Protein AF-A0A2Z2KHY6-F1 (afdb_monomer_lite)

Organism: NCBI:txid414771

pLDDT: mean 84.34, std 12.25, range [50.34, 95.81]

Sequence (137 aa):
MNNTDLEEALYVINKAAKRLKHIRYKTGYSKSKCRTDKLFRKQESLYDLKKQIINKALLDGIANKTGIHKLKKSNGEDINFMFVRFTNRTFHIPVEPNECSAMVDLGEMVYRPYGSIDRTNNISTMKAKNILSRYLF

InterPro domains:
  IPR025552 YkyB-like protein [PF14177] (37-136)

Foldseek 3Di:
DDLVLLQLLLVQLVLVLVVLVVCLVVVPPVDDPVVSVVSVVSSVVSLVLSVLLQVVCVVVVQKDFQFWAWEQDPVRDIWIWTWIDGPPDIDTHTDDPVVHPPGDYPYHDDDDDPPPDPPPSPDDNVVSVVVSVVSSD

Structure (mmCIF, N/CA/C/O backbone):
data_AF-A0A2Z2KHY6-F1
#
_entry.id   AF-A0A2Z2KHY6-F1
#
loop_
_atom_site.group_PDB
_atom_site.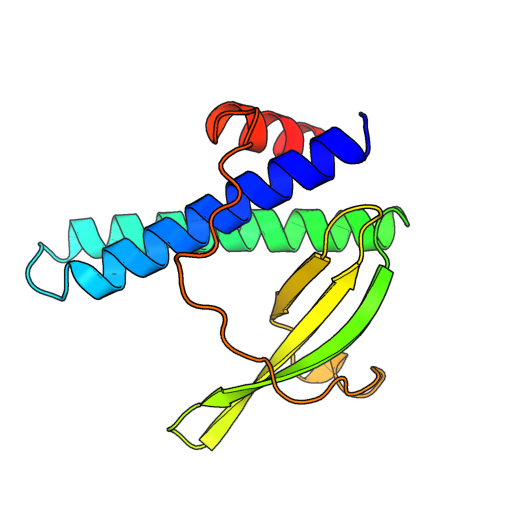id
_atom_site.type_symbol
_atom_site.label_atom_id
_atom_site.label_alt_id
_atom_site.label_comp_id
_atom_site.label_asym_id
_atom_site.label_entity_id
_atom_site.label_seq_id
_atom_site.pdbx_PDB_ins_code
_atom_site.Cartn_x
_atom_site.Cartn_y
_atom_site.Cartn_z
_atom_site.occupancy
_atom_site.B_iso_or_equiv
_atom_site.auth_seq_id
_atom_site.auth_comp_id
_atom_site.auth_asym_id
_atom_site.auth_atom_id
_atom_site.pdbx_PDB_model_num
ATOM 1 N N . MET A 1 1 ? -10.392 12.295 12.735 1.00 68.31 1 MET A N 1
ATOM 2 C CA . MET A 1 1 ? -10.290 12.052 11.275 1.00 68.31 1 MET A CA 1
ATOM 3 C C . MET A 1 1 ? -11.227 10.903 10.927 1.00 68.31 1 MET A C 1
ATOM 5 O O . MET A 1 1 ? -11.333 10.008 11.751 1.00 68.31 1 MET A O 1
ATOM 9 N N . ASN A 1 2 ? -11.937 10.927 9.795 1.00 83.56 2 ASN A N 1
ATOM 10 C CA . ASN A 1 2 ? -12.859 9.840 9.438 1.00 83.56 2 ASN A CA 1
ATOM 11 C C . ASN A 1 2 ? -12.077 8.604 8.943 1.00 83.56 2 ASN A C 1
ATOM 13 O O . ASN A 1 2 ? -11.180 8.745 8.110 1.00 83.56 2 ASN A O 1
ATOM 17 N N . ASN A 1 3 ? -12.427 7.403 9.418 1.00 86.88 3 ASN A N 1
ATOM 18 C CA . ASN A 1 3 ? -11.800 6.144 8.995 1.00 86.88 3 ASN A CA 1
ATOM 19 C C . ASN A 1 3 ? -11.950 5.914 7.484 1.00 86.88 3 ASN A C 1
ATOM 21 O O . ASN A 1 3 ? -11.012 5.462 6.833 1.00 86.88 3 ASN A O 1
ATOM 25 N N . THR A 1 4 ? -13.077 6.322 6.897 1.00 88.44 4 THR A N 1
ATOM 26 C CA . THR A 1 4 ? -13.294 6.231 5.446 1.00 88.44 4 THR A CA 1
ATOM 27 C C . THR A 1 4 ? -12.302 7.095 4.659 1.00 88.44 4 THR A C 1
ATOM 29 O O . THR A 1 4 ? -11.777 6.650 3.638 1.00 88.44 4 THR A O 1
ATOM 32 N N . ASP A 1 5 ? -11.975 8.295 5.152 1.00 90.81 5 ASP A N 1
ATOM 33 C CA . ASP A 1 5 ? -10.991 9.177 4.507 1.00 90.81 5 ASP A CA 1
ATOM 34 C C . ASP A 1 5 ? -9.571 8.603 4.601 1.00 90.81 5 ASP A C 1
ATOM 36 O O . ASP A 1 5 ? -8.786 8.726 3.656 1.00 90.81 5 ASP A O 1
ATOM 40 N N . LEU A 1 6 ? -9.244 7.949 5.723 1.00 92.75 6 LEU A N 1
ATOM 41 C CA . LEU A 1 6 ? -7.972 7.249 5.911 1.00 92.75 6 LEU A CA 1
ATOM 42 C C . LEU A 1 6 ? -7.832 6.090 4.918 1.00 92.75 6 LEU A C 1
ATOM 44 O O . LEU A 1 6 ? -6.815 5.978 4.229 1.00 92.75 6 LEU A O 1
ATOM 48 N N . GLU A 1 7 ? -8.858 5.243 4.829 1.00 92.81 7 GLU A N 1
ATOM 49 C CA . GLU A 1 7 ? -8.896 4.092 3.926 1.00 92.81 7 GLU A CA 1
ATOM 50 C C . GLU A 1 7 ? -8.773 4.524 2.458 1.00 92.81 7 GLU A C 1
ATOM 52 O O . GLU A 1 7 ? -8.008 3.927 1.689 1.00 92.81 7 GLU A O 1
ATOM 57 N N . GLU A 1 8 ? -9.479 5.587 2.069 1.00 92.25 8 GLU A N 1
ATOM 58 C CA . GLU A 1 8 ? -9.408 6.157 0.724 1.00 92.25 8 GLU A CA 1
ATOM 59 C C . GLU A 1 8 ? -8.021 6.732 0.420 1.00 92.25 8 GLU A C 1
ATOM 61 O O . GLU A 1 8 ? -7.427 6.439 -0.623 1.00 92.25 8 GLU A O 1
ATOM 66 N N . ALA A 1 9 ? -7.445 7.490 1.354 1.00 94.44 9 ALA A N 1
ATOM 67 C CA . ALA A 1 9 ? -6.095 8.020 1.210 1.00 94.44 9 ALA A CA 1
ATOM 68 C C . ALA A 1 9 ? -5.055 6.900 1.057 1.00 94.44 9 ALA A C 1
ATOM 70 O O . ALA A 1 9 ? -4.197 6.957 0.165 1.00 94.44 9 ALA A O 1
ATOM 71 N N . LEU A 1 10 ? -5.164 5.839 1.857 1.00 94.81 10 LEU A N 1
ATOM 72 C CA . LEU A 1 10 ? -4.282 4.678 1.780 1.00 94.81 10 LEU A CA 1
ATOM 73 C C . LEU A 1 10 ? -4.428 3.940 0.440 1.00 94.81 10 LEU A C 1
ATOM 75 O O . LEU A 1 10 ? -3.430 3.538 -0.173 1.00 94.81 10 LEU A O 1
ATOM 79 N N . TYR A 1 11 ? -5.656 3.811 -0.064 1.00 92.94 11 TYR A N 1
ATOM 80 C CA . TYR A 1 11 ? -5.937 3.239 -1.379 1.00 92.94 11 TYR A CA 1
ATOM 81 C C . TYR A 1 11 ? -5.298 4.038 -2.516 1.00 92.94 11 TYR A C 1
ATOM 83 O O . TYR A 1 11 ? -4.616 3.451 -3.368 1.00 92.94 11 TYR A O 1
ATOM 91 N N . VAL A 1 12 ? -5.438 5.365 -2.502 1.00 92.75 12 VAL A N 1
ATOM 92 C CA . VAL A 1 12 ? -4.832 6.263 -3.495 1.00 92.75 12 VAL A CA 1
ATOM 93 C C . VAL A 1 12 ? -3.306 6.139 -3.498 1.00 92.75 12 VAL A C 1
ATOM 95 O O . VAL A 1 12 ? -2.697 6.031 -4.568 1.00 92.75 12 VAL A O 1
ATOM 98 N N . ILE A 1 13 ? -2.670 6.075 -2.326 1.00 94.69 13 ILE A N 1
ATOM 99 C CA . ILE A 1 13 ? -1.212 5.916 -2.209 1.00 94.69 13 ILE A CA 1
ATOM 100 C C . ILE A 1 13 ? -0.744 4.547 -2.708 1.00 94.69 13 ILE A C 1
ATOM 102 O O . ILE A 1 13 ? 0.198 4.472 -3.503 1.00 94.69 13 ILE A O 1
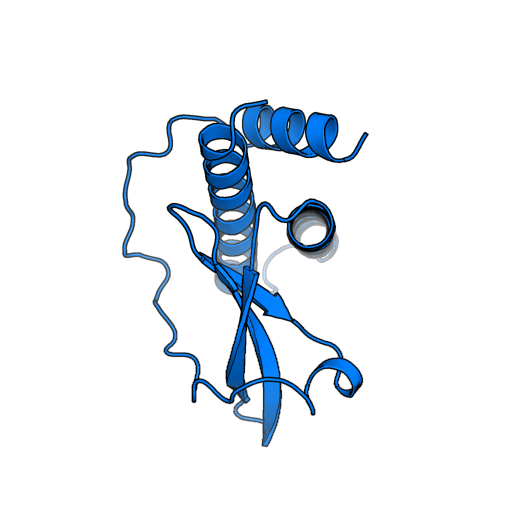ATOM 106 N N . ASN A 1 14 ? -1.440 3.469 -2.345 1.00 93.06 14 ASN A N 1
ATOM 107 C CA . ASN A 1 14 ? -1.147 2.123 -2.841 1.00 93.06 14 ASN A CA 1
ATOM 108 C C . ASN A 1 14 ? -1.302 2.033 -4.373 1.00 93.06 14 ASN A C 1
ATOM 110 O O . ASN A 1 14 ? -0.461 1.446 -5.059 1.00 93.06 14 ASN A O 1
ATOM 114 N N . LYS A 1 15 ? -2.340 2.661 -4.940 1.00 89.12 15 LYS A N 1
ATOM 115 C CA . LYS A 1 15 ? -2.530 2.784 -6.397 1.00 89.12 15 LYS A CA 1
ATOM 116 C C . LYS A 1 15 ? -1.393 3.563 -7.053 1.00 89.12 15 LYS A C 1
ATOM 118 O O . LYS A 1 15 ? -0.887 3.128 -8.090 1.00 89.12 15 LYS A O 1
ATOM 123 N N . ALA A 1 16 ? -0.973 4.681 -6.464 1.00 91.38 16 ALA A N 1
ATOM 124 C CA . ALA A 1 16 ? 0.143 5.475 -6.968 1.00 91.38 16 ALA A CA 1
ATOM 125 C C . ALA A 1 16 ? 1.454 4.667 -6.973 1.00 91.38 16 ALA A C 1
ATOM 127 O O . ALA A 1 16 ? 2.155 4.662 -7.987 1.00 91.38 16 ALA A O 1
ATOM 128 N N . ALA A 1 17 ? 1.742 3.915 -5.906 1.00 92.31 17 ALA A N 1
ATOM 129 C CA . ALA A 1 17 ? 2.905 3.028 -5.829 1.00 92.31 17 ALA A CA 1
ATOM 130 C C . ALA A 1 17 ? 2.867 1.930 -6.909 1.00 92.31 17 ALA A C 1
ATOM 132 O O . ALA A 1 17 ? 3.848 1.724 -7.629 1.00 92.31 17 ALA A O 1
ATOM 133 N N . LYS A 1 18 ? 1.710 1.278 -7.103 1.00 89.31 18 LYS A N 1
ATOM 134 C CA . LYS A 1 18 ? 1.504 0.288 -8.179 1.00 89.31 18 LYS A CA 1
ATOM 135 C C . LYS A 1 18 ? 1.684 0.897 -9.574 1.00 89.31 18 LYS A C 1
ATOM 137 O O . LYS A 1 18 ? 2.302 0.271 -10.432 1.00 89.31 18 LYS A O 1
ATOM 142 N N . ARG A 1 19 ? 1.201 2.125 -9.800 1.00 87.69 19 ARG A N 1
ATOM 143 C CA . ARG A 1 19 ? 1.393 2.853 -11.067 1.00 87.69 19 ARG A CA 1
ATOM 144 C C . ARG A 1 19 ? 2.871 3.137 -11.335 1.00 87.69 19 ARG A C 1
ATOM 146 O O . ARG A 1 19 ? 3.316 2.942 -12.460 1.00 87.69 19 ARG A O 1
ATOM 153 N N . LEU A 1 20 ? 3.633 3.567 -10.327 1.00 88.88 20 LEU A N 1
ATOM 154 C CA . LEU A 1 20 ? 5.078 3.787 -10.470 1.00 88.88 20 LEU A CA 1
ATOM 155 C C . LEU A 1 20 ? 5.818 2.486 -10.787 1.00 88.88 20 LEU A C 1
ATOM 157 O O . LEU A 1 20 ? 6.623 2.476 -11.716 1.00 88.88 20 LEU A O 1
ATOM 161 N N . LYS A 1 21 ? 5.480 1.390 -10.092 1.00 87.50 21 LYS A N 1
ATOM 162 C CA . LYS A 1 21 ? 6.000 0.045 -10.385 1.00 87.50 21 LYS A CA 1
ATOM 163 C C . LYS A 1 21 ? 5.756 -0.320 -11.850 1.00 87.50 21 LYS A C 1
ATOM 165 O O . LYS A 1 21 ? 6.689 -0.697 -12.550 1.00 87.50 21 LYS A O 1
ATOM 170 N N . HIS A 1 22 ? 4.526 -0.145 -12.332 1.00 85.69 22 HIS A N 1
ATOM 171 C CA . HIS A 1 22 ? 4.156 -0.430 -13.721 1.00 85.69 22 HIS A CA 1
ATOM 172 C C . HIS A 1 22 ? 4.926 0.417 -14.734 1.00 85.69 22 HIS A C 1
ATOM 174 O O . HIS A 1 22 ? 5.464 -0.120 -15.697 1.00 85.69 22 HIS A O 1
ATOM 180 N N . ILE A 1 23 ? 5.021 1.732 -14.505 1.00 84.56 23 ILE A N 1
ATOM 181 C CA . ILE A 1 23 ? 5.801 2.636 -15.362 1.00 84.56 23 ILE A CA 1
ATOM 182 C C . ILE A 1 23 ? 7.257 2.176 -15.412 1.00 84.56 23 ILE A C 1
ATOM 184 O O . ILE A 1 23 ? 7.801 2.072 -16.504 1.00 84.56 23 ILE A O 1
ATOM 188 N N . ARG A 1 24 ? 7.858 1.847 -14.262 1.00 83.12 24 ARG A N 1
ATOM 189 C CA . ARG A 1 24 ? 9.243 1.372 -14.163 1.00 83.12 24 ARG A CA 1
ATOM 190 C C . ARG A 1 24 ? 9.478 0.115 -15.004 1.00 83.12 24 ARG A C 1
ATOM 192 O O . ARG A 1 24 ? 10.439 0.084 -15.763 1.00 83.12 24 ARG A O 1
ATOM 199 N N . TYR A 1 25 ? 8.591 -0.880 -14.907 1.00 81.25 25 TYR A N 1
ATOM 200 C CA . TYR A 1 25 ? 8.682 -2.095 -15.728 1.00 81.25 25 TYR A CA 1
ATOM 201 C C . TYR A 1 25 ? 8.486 -1.803 -17.217 1.00 81.25 25 TYR A C 1
ATOM 203 O O . TYR A 1 25 ? 9.272 -2.272 -18.032 1.00 81.25 25 TYR A O 1
ATOM 211 N N . LYS A 1 26 ? 7.483 -0.992 -17.581 1.00 80.06 26 LYS A N 1
ATOM 212 C CA . LYS A 1 26 ? 7.199 -0.659 -18.986 1.00 80.06 26 LYS A CA 1
ATOM 213 C C . LYS A 1 26 ? 8.291 0.165 -19.656 1.00 80.06 26 LYS A C 1
ATOM 215 O O . LYS A 1 26 ? 8.516 0.004 -20.846 1.00 80.06 26 LYS A O 1
ATOM 220 N N . THR A 1 27 ? 8.930 1.086 -18.938 1.00 72.50 27 THR A N 1
ATOM 221 C CA . THR A 1 27 ? 9.942 1.959 -19.548 1.00 72.50 27 THR A CA 1
ATOM 222 C C . THR A 1 27 ? 11.279 1.260 -19.780 1.00 72.50 27 THR A C 1
ATOM 224 O O . THR A 1 27 ? 12.091 1.790 -20.538 1.00 72.50 27 THR A O 1
ATOM 227 N N . GLY A 1 28 ? 11.507 0.096 -19.161 1.00 61.53 28 GLY A N 1
ATOM 228 C CA . GLY A 1 28 ? 12.753 -0.662 -19.277 1.00 61.53 28 GLY A CA 1
ATOM 229 C C . GLY A 1 28 ? 14.009 0.140 -18.900 1.00 61.53 28 GLY A C 1
ATOM 230 O O . GLY A 1 28 ? 13.945 1.302 -18.497 1.00 61.53 28 GLY A O 1
ATOM 231 N N . TYR A 1 29 ? 15.175 -0.479 -19.081 1.00 53.94 29 TYR A N 1
ATOM 232 C CA . TYR A 1 29 ? 16.504 0.136 -18.920 1.00 53.94 29 TYR A CA 1
ATOM 233 C C . TYR A 1 29 ? 16.821 1.236 -19.961 1.00 53.94 29 TYR A C 1
ATOM 235 O O . TYR A 1 29 ? 17.902 1.810 -19.935 1.00 53.94 29 TYR A O 1
ATOM 243 N N . SER A 1 30 ? 15.887 1.559 -20.868 1.00 54.84 30 SER A N 1
ATOM 244 C CA . SER A 1 30 ? 16.086 2.515 -21.973 1.00 54.84 30 SER A CA 1
ATOM 245 C C . SER A 1 30 ? 16.171 3.987 -21.542 1.00 54.84 30 SER A C 1
ATOM 247 O O . SER A 1 30 ? 16.516 4.855 -22.340 1.00 54.84 30 SER A O 1
ATOM 249 N N . LYS A 1 31 ? 15.840 4.297 -20.282 1.00 59.09 31 LYS A N 1
ATOM 250 C CA . LYS A 1 31 ? 15.941 5.647 -19.709 1.00 59.09 31 LYS A CA 1
ATOM 251 C C . LYS A 1 31 ? 17.163 5.748 -18.807 1.00 59.09 31 LYS A C 1
ATOM 253 O O . LYS A 1 31 ? 17.517 4.785 -18.134 1.00 59.09 31 LYS A O 1
ATOM 258 N N . SER A 1 32 ? 17.765 6.938 -18.752 1.00 69.06 32 SER A N 1
ATOM 259 C CA . SER A 1 32 ? 18.941 7.211 -17.920 1.00 69.06 32 SER A CA 1
ATOM 260 C C . SER A 1 32 ? 18.770 6.699 -16.482 1.00 69.06 32 SER A C 1
ATOM 262 O O . SER A 1 32 ? 17.724 6.900 -15.856 1.00 69.06 32 SER A O 1
ATOM 264 N N . LYS A 1 33 ? 19.824 6.061 -15.954 1.00 69.19 33 LYS A N 1
ATOM 265 C CA . LYS A 1 33 ? 19.881 5.433 -14.619 1.00 69.19 33 LYS A CA 1
ATOM 266 C C . LYS A 1 33 ? 19.273 6.319 -13.519 1.00 69.19 33 LYS A C 1
ATOM 268 O O . LYS A 1 33 ? 18.382 5.888 -12.796 1.00 69.19 33 LYS A O 1
ATOM 273 N N . CYS A 1 34 ? 19.630 7.606 -13.511 1.00 69.81 34 CYS A N 1
ATOM 274 C CA . CYS A 1 34 ? 19.131 8.602 -12.556 1.00 69.81 34 CYS A CA 1
ATOM 275 C C . CYS A 1 34 ? 17.591 8.742 -12.542 1.00 69.81 34 CYS A C 1
ATOM 277 O O . CYS A 1 34 ? 16.972 8.879 -11.483 1.00 69.81 34 CYS A O 1
ATOM 279 N N . ARG A 1 35 ? 16.928 8.667 -13.705 1.00 76.94 35 ARG A N 1
ATOM 280 C CA . ARG A 1 35 ? 15.462 8.770 -13.784 1.00 76.94 35 ARG A CA 1
ATOM 281 C C . ARG A 1 35 ? 14.783 7.522 -13.223 1.00 76.94 35 ARG A C 1
ATOM 283 O O . ARG A 1 35 ? 13.756 7.645 -12.553 1.00 76.94 35 ARG A O 1
ATOM 290 N N . THR A 1 36 ? 15.347 6.348 -13.485 1.00 79.12 36 THR A N 1
ATOM 291 C CA . THR A 1 36 ? 14.848 5.069 -12.964 1.00 79.12 36 THR A CA 1
ATOM 292 C C . THR A 1 36 ? 15.028 4.990 -11.450 1.00 79.12 36 THR A C 1
ATOM 294 O O . THR A 1 36 ? 14.065 4.673 -10.751 1.00 79.12 36 THR A O 1
ATOM 297 N N . ASP A 1 37 ? 16.185 5.405 -10.933 1.00 84.31 37 ASP A N 1
ATOM 298 C CA . ASP A 1 37 ? 16.468 5.462 -9.493 1.00 84.31 37 ASP A CA 1
ATOM 299 C C . ASP A 1 37 ? 15.514 6.420 -8.767 1.00 84.31 37 ASP A C 1
ATOM 301 O O . ASP A 1 37 ? 14.967 6.100 -7.711 1.00 84.31 37 ASP A O 1
ATOM 305 N N . LYS A 1 38 ? 15.217 7.584 -9.361 1.00 87.25 38 LYS A N 1
ATOM 306 C CA . LYS A 1 38 ? 14.231 8.527 -8.807 1.00 87.25 38 LYS A CA 1
ATOM 307 C C . LYS A 1 38 ? 12.826 7.921 -8.736 1.00 87.25 38 LYS A C 1
ATOM 309 O O . LYS A 1 38 ? 12.108 8.148 -7.761 1.00 87.25 38 LYS A O 1
ATOM 314 N N . LEU A 1 39 ? 12.413 7.162 -9.755 1.00 87.25 39 LEU A N 1
ATOM 315 C CA . LEU A 1 39 ? 11.126 6.456 -9.746 1.00 87.25 39 LEU A CA 1
ATOM 316 C C . LEU A 1 39 ? 11.107 5.335 -8.703 1.00 87.25 39 LEU A C 1
ATOM 318 O O . LEU A 1 39 ? 10.093 5.172 -8.028 1.00 87.25 39 LEU A O 1
ATOM 322 N N . PHE A 1 40 ? 12.217 4.610 -8.554 1.00 88.69 40 PHE A N 1
ATOM 323 C CA . PHE A 1 40 ? 12.401 3.571 -7.546 1.00 88.69 40 PHE A CA 1
ATOM 324 C C . PHE A 1 40 ? 12.251 4.134 -6.128 1.00 88.69 40 PHE A C 1
ATOM 326 O O . PHE A 1 40 ? 11.332 3.732 -5.420 1.00 88.69 40 PHE A O 1
ATOM 333 N N . ARG A 1 41 ? 13.024 5.167 -5.770 1.00 91.81 41 ARG A N 1
ATOM 334 C CA . ARG A 1 41 ? 12.937 5.839 -4.457 1.00 91.81 41 ARG A CA 1
ATOM 335 C C . ARG A 1 41 ? 11.538 6.397 -4.178 1.00 91.81 41 ARG A C 1
ATOM 337 O O . ARG A 1 41 ? 11.020 6.332 -3.063 1.00 91.81 41 ARG A O 1
ATOM 344 N N . LYS A 1 42 ? 10.873 6.937 -5.206 1.00 92.62 42 LYS A N 1
ATOM 345 C CA . LYS A 1 42 ? 9.494 7.427 -5.072 1.00 92.62 42 LYS A CA 1
ATOM 346 C C . LYS A 1 42 ? 8.497 6.285 -4.862 1.00 92.62 42 LYS A C 1
ATOM 348 O O . LYS A 1 42 ? 7.510 6.473 -4.164 1.00 92.62 42 LYS A O 1
ATOM 353 N N . GLN A 1 43 ? 8.717 5.128 -5.476 1.00 92.94 43 GLN A N 1
ATOM 354 C CA . GLN A 1 43 ? 7.889 3.947 -5.258 1.00 92.94 43 GLN A CA 1
ATOM 355 C C . GLN A 1 43 ? 8.077 3.401 -3.838 1.00 92.94 43 GLN A C 1
ATOM 357 O O . GLN A 1 43 ? 7.074 3.138 -3.180 1.00 92.94 43 GLN A O 1
ATOM 362 N N . GLU A 1 44 ? 9.321 3.245 -3.382 1.00 93.06 44 GLU A N 1
ATOM 363 C CA . GLU A 1 44 ? 9.636 2.766 -2.029 1.00 93.06 44 GLU A CA 1
ATOM 364 C C . GLU A 1 44 ? 9.021 3.662 -0.964 1.00 93.06 44 GLU A C 1
ATOM 366 O O . GLU A 1 44 ? 8.205 3.183 -0.189 1.00 93.06 44 GLU A O 1
ATOM 371 N N . SER A 1 45 ? 9.242 4.979 -1.034 1.00 94.81 45 SER A N 1
ATOM 372 C CA . SER A 1 45 ? 8.672 5.906 -0.043 1.00 94.81 45 SER A CA 1
ATOM 373 C C . SER A 1 45 ? 7.139 5.857 0.060 1.00 94.81 45 SER A C 1
ATOM 375 O O . SER A 1 45 ? 6.583 6.118 1.124 1.00 94.81 45 SER A O 1
ATOM 377 N N . LEU A 1 46 ? 6.419 5.509 -1.018 1.00 94.69 46 LEU A N 1
ATOM 378 C CA . LEU A 1 46 ? 4.967 5.297 -0.950 1.00 94.69 46 LEU A CA 1
ATOM 379 C C . LEU A 1 46 ? 4.594 3.956 -0.302 1.00 94.69 46 LEU A C 1
ATOM 381 O O . LEU A 1 46 ? 3.565 3.882 0.370 1.00 94.69 46 LEU A O 1
ATOM 385 N N . TYR A 1 47 ? 5.386 2.901 -0.513 1.00 93.81 47 TYR A N 1
ATOM 386 C CA . TYR A 1 47 ? 5.186 1.624 0.175 1.00 93.81 47 TYR A CA 1
ATOM 387 C C . TYR A 1 47 ? 5.554 1.709 1.657 1.00 93.81 47 TYR A C 1
ATOM 389 O O . TYR A 1 47 ? 4.823 1.150 2.472 1.00 93.81 47 TYR A O 1
ATOM 397 N N . ASP A 1 48 ? 6.592 2.464 2.010 1.00 94.00 48 ASP A N 1
ATOM 398 C CA . ASP A 1 48 ? 6.979 2.709 3.400 1.00 94.00 48 ASP A CA 1
ATOM 399 C C . ASP A 1 48 ? 5.899 3.495 4.135 1.00 94.00 48 ASP A C 1
ATOM 401 O O . ASP A 1 48 ? 5.449 3.069 5.197 1.00 94.00 48 ASP A O 1
ATOM 405 N N . LEU A 1 49 ? 5.388 4.574 3.525 1.00 95.00 49 LEU A N 1
ATOM 406 C CA . LEU A 1 49 ? 4.254 5.322 4.070 1.00 95.00 49 LEU A CA 1
ATOM 407 C C . LEU A 1 49 ? 3.047 4.403 4.296 1.00 95.00 49 LEU A C 1
ATOM 409 O O . LEU A 1 49 ? 2.427 4.432 5.354 1.00 95.00 49 LEU A O 1
ATOM 413 N N . LYS A 1 50 ? 2.731 3.537 3.326 1.00 94.94 50 LYS A N 1
ATOM 414 C CA . LYS A 1 50 ? 1.662 2.544 3.476 1.00 94.94 50 LYS A CA 1
ATOM 415 C C . LYS A 1 50 ? 1.926 1.591 4.651 1.00 94.94 50 LYS A C 1
ATOM 417 O O . LYS A 1 50 ? 0.993 1.320 5.403 1.00 94.94 50 LYS A O 1
ATOM 422 N N . LYS A 1 51 ? 3.151 1.073 4.803 1.00 94.25 51 LYS A N 1
ATOM 423 C CA . LYS A 1 51 ? 3.527 0.158 5.897 1.00 94.25 51 LYS A CA 1
ATOM 424 C C . LYS A 1 51 ? 3.374 0.846 7.256 1.00 94.25 51 LYS A C 1
ATOM 426 O O . LYS A 1 51 ? 2.736 0.283 8.137 1.00 94.25 51 LYS A O 1
ATOM 431 N N . GLN A 1 52 ? 3.871 2.076 7.396 1.00 95.19 52 GLN A N 1
ATOM 432 C CA . GLN A 1 52 ? 3.755 2.868 8.627 1.00 95.19 52 GLN A CA 1
ATOM 433 C C . GLN A 1 52 ? 2.294 3.105 9.023 1.00 95.19 52 GLN A C 1
ATOM 435 O O . GLN A 1 52 ? 1.917 2.848 10.163 1.00 95.19 52 GLN A O 1
ATOM 440 N N . ILE A 1 53 ? 1.456 3.525 8.069 1.00 95.81 53 ILE A N 1
ATOM 441 C CA . ILE A 1 53 ? 0.026 3.765 8.310 1.00 95.81 53 ILE A CA 1
ATOM 442 C C . ILE A 1 53 ? -0.690 2.487 8.729 1.00 95.81 53 ILE A C 1
ATOM 444 O O . ILE A 1 53 ? -1.484 2.517 9.661 1.00 95.81 53 ILE A O 1
ATOM 448 N N . ILE A 1 54 ? -0.419 1.368 8.055 1.00 95.06 54 ILE A N 1
ATOM 449 C CA . ILE A 1 54 ? -1.038 0.084 8.394 1.00 95.06 54 ILE A CA 1
ATOM 450 C C . ILE A 1 54 ? -0.618 -0.362 9.791 1.00 95.06 54 ILE A C 1
ATOM 452 O O . ILE A 1 54 ? -1.477 -0.748 10.574 1.00 95.06 54 ILE A O 1
ATOM 456 N N . ASN A 1 55 ? 0.667 -0.264 10.127 1.00 93.88 55 ASN A N 1
ATOM 457 C CA . ASN A 1 55 ? 1.149 -0.622 11.458 1.00 93.88 55 ASN A CA 1
ATOM 458 C C . ASN A 1 55 ? 0.492 0.239 12.540 1.00 93.88 55 ASN A C 1
ATOM 460 O O . ASN A 1 55 ? 0.021 -0.303 13.536 1.00 93.88 55 ASN A O 1
ATOM 464 N N . LYS A 1 56 ? 0.380 1.554 12.321 1.00 95.25 56 LYS A N 1
ATOM 465 C CA . LYS A 1 56 ? -0.342 2.438 13.241 1.00 95.25 56 LYS A CA 1
ATOM 466 C C . LYS A 1 56 ? -1.832 2.090 13.334 1.00 95.25 56 LYS A C 1
ATOM 468 O O . LYS A 1 56 ? -2.354 1.994 14.433 1.00 95.25 56 LYS A O 1
ATOM 473 N N . ALA A 1 57 ? -2.499 1.824 12.212 1.00 94.69 57 ALA A N 1
ATOM 474 C CA . ALA A 1 57 ? -3.915 1.450 12.196 1.00 94.69 57 ALA A CA 1
ATOM 475 C C . ALA A 1 57 ? -4.195 0.117 12.908 1.00 94.69 57 ALA A C 1
ATOM 477 O O . ALA A 1 57 ? -5.266 -0.048 13.486 1.00 94.69 57 ALA A O 1
ATOM 478 N N . LEU A 1 58 ? -3.244 -0.823 12.879 1.00 93.62 58 LEU A N 1
ATOM 479 C CA . LEU A 1 58 ? -3.307 -2.062 13.656 1.00 93.62 58 LEU A CA 1
ATOM 480 C C . LEU A 1 58 ? -3.170 -1.792 15.163 1.00 93.62 58 LEU 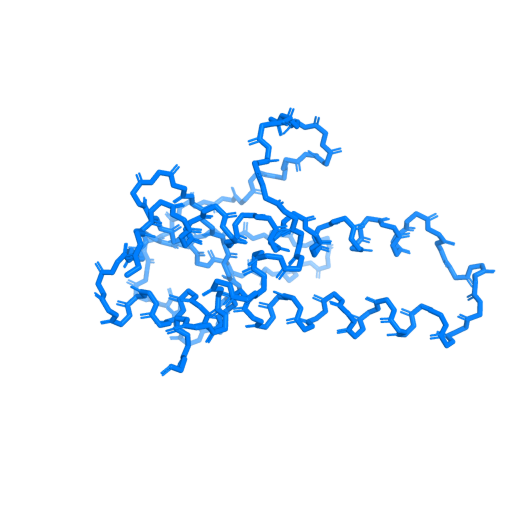A C 1
ATOM 482 O O . LEU A 1 58 ? -3.895 -2.394 15.946 1.00 93.62 58 LEU A O 1
ATOM 486 N N . LEU A 1 59 ? -2.270 -0.886 15.567 1.00 94.25 59 LEU A N 1
ATOM 487 C CA . LEU A 1 59 ? -2.098 -0.490 16.973 1.00 94.25 59 LEU A CA 1
ATOM 488 C C . LEU A 1 59 ? -3.312 0.276 17.511 1.00 94.25 59 LEU A C 1
ATOM 490 O O . LEU A 1 59 ? -3.747 0.029 18.630 1.00 94.25 59 LEU A O 1
ATOM 494 N N . ASP A 1 60 ? -3.881 1.163 16.697 1.00 94.31 60 ASP A N 1
ATOM 495 C CA . ASP A 1 60 ? -5.054 1.967 17.047 1.00 94.31 60 ASP A CA 1
ATOM 496 C C . ASP A 1 60 ? -6.372 1.156 16.969 1.00 94.31 60 ASP A C 1
ATOM 498 O O . ASP A 1 60 ? -7.446 1.697 17.223 1.00 94.31 60 ASP A O 1
ATOM 502 N N . GLY A 1 61 ? -6.324 -0.126 16.573 1.00 93.50 61 GLY A N 1
ATOM 503 C CA . GLY A 1 61 ? -7.500 -1.002 16.458 1.00 93.50 61 GLY A CA 1
ATOM 504 C C . GLY A 1 61 ? -8.446 -0.679 15.291 1.00 93.50 61 GLY A C 1
ATOM 505 O O . GLY A 1 61 ? -9.558 -1.199 15.231 1.00 93.50 61 GLY A O 1
ATOM 506 N N . ILE A 1 62 ? -8.024 0.168 14.348 1.00 93.19 62 ILE A N 1
ATOM 507 C CA . ILE A 1 62 ? -8.808 0.568 13.163 1.00 93.19 62 ILE A CA 1
ATOM 508 C C . ILE A 1 62 ? -8.759 -0.515 12.074 1.00 93.19 62 ILE A C 1
ATOM 510 O O . ILE A 1 62 ? -9.669 -0.637 11.251 1.00 93.19 62 ILE A O 1
ATOM 514 N N . ALA A 1 63 ? -7.685 -1.301 12.054 1.00 94.38 63 ALA A N 1
ATOM 515 C CA . ALA A 1 63 ? -7.484 -2.395 11.119 1.00 94.38 63 ALA A CA 1
ATOM 516 C C . ALA A 1 63 ? -7.194 -3.698 11.863 1.00 94.38 63 ALA A C 1
ATOM 518 O O . ALA A 1 63 ? -6.652 -3.691 12.964 1.00 94.38 63 ALA A O 1
ATOM 519 N N . ASN A 1 64 ? -7.491 -4.825 11.219 1.00 93.38 64 ASN A N 1
ATOM 520 C CA . ASN A 1 64 ? -7.270 -6.155 11.777 1.00 93.38 64 ASN A CA 1
ATOM 521 C C . ASN A 1 64 ? -6.364 -6.998 10.879 1.00 93.38 64 ASN A C 1
ATOM 523 O O . ASN A 1 64 ? -6.503 -7.000 9.649 1.00 93.38 64 ASN A O 1
ATOM 527 N N . LYS A 1 65 ? -5.460 -7.760 11.503 1.00 91.88 65 LYS A N 1
ATOM 528 C CA . LYS A 1 65 ? -4.690 -8.813 10.830 1.00 91.88 65 LYS A CA 1
ATOM 529 C C . LYS A 1 65 ? -5.626 -9.992 10.567 1.00 91.88 65 LYS A C 1
ATOM 531 O O . LYS A 1 65 ? -6.257 -10.487 11.492 1.00 91.88 65 LYS A O 1
ATOM 536 N N . THR A 1 66 ? -5.748 -10.420 9.315 1.00 90.88 66 THR A N 1
ATOM 537 C CA . THR A 1 66 ? -6.620 -11.551 8.948 1.00 90.88 66 THR A CA 1
ATOM 538 C C . THR A 1 66 ? -5.831 -12.843 8.740 1.00 90.88 66 THR A C 1
ATOM 540 O O . THR A 1 66 ? -6.317 -13.912 9.082 1.00 90.88 66 THR A O 1
ATOM 543 N N . GLY A 1 67 ? -4.619 -12.759 8.188 1.00 90.88 67 GLY A N 1
ATOM 544 C CA . GLY A 1 67 ? -3.780 -13.922 7.893 1.00 90.88 67 GLY A CA 1
ATOM 545 C C . GLY A 1 67 ? -2.684 -13.585 6.886 1.00 90.88 67 GLY A C 1
ATOM 546 O O . GLY A 1 67 ? -2.392 -12.404 6.666 1.00 90.88 67 GLY A O 1
ATOM 547 N N . ILE A 1 68 ? -2.091 -14.599 6.257 1.00 91.25 68 ILE A N 1
ATOM 548 C CA . ILE A 1 68 ? -0.977 -14.452 5.309 1.00 91.25 68 ILE A CA 1
ATOM 549 C C . ILE A 1 68 ? -1.333 -15.063 3.958 1.00 91.25 68 ILE A C 1
ATOM 551 O O . ILE A 1 68 ? -1.817 -16.184 3.894 1.00 91.25 68 ILE A O 1
ATOM 555 N N . HIS A 1 69 ? -1.033 -14.343 2.876 1.00 91.38 69 HIS A N 1
ATOM 556 C CA . HIS A 1 69 ? -0.940 -14.926 1.539 1.00 91.38 69 HIS A CA 1
ATOM 557 C C . HIS A 1 69 ? 0.516 -15.152 1.146 1.00 91.38 69 HIS A C 1
ATOM 559 O O . HIS A 1 69 ? 1.375 -14.304 1.413 1.00 91.38 69 HIS A O 1
ATOM 565 N N . LYS A 1 70 ? 0.765 -16.231 0.407 1.00 89.25 70 LYS A N 1
ATOM 566 C CA . LYS A 1 70 ? 2.074 -16.534 -0.179 1.00 89.25 70 LYS A CA 1
ATOM 567 C C . LYS A 1 70 ? 2.121 -16.108 -1.638 1.00 89.25 70 LYS A C 1
ATOM 569 O O . LYS A 1 70 ? 1.210 -16.397 -2.413 1.00 89.25 70 LYS A O 1
ATOM 574 N N . LEU A 1 71 ? 3.180 -15.411 -2.028 1.00 86.81 71 LEU A N 1
ATOM 575 C CA . LEU A 1 71 ? 3.501 -15.152 -3.427 1.00 86.81 71 LEU A CA 1
ATOM 576 C C . LEU A 1 71 ? 4.698 -16.014 -3.816 1.00 86.81 71 LEU A C 1
ATOM 578 O O . LEU A 1 71 ? 5.830 -15.684 -3.457 1.00 86.81 71 LEU A O 1
ATOM 582 N N . LYS A 1 72 ? 4.439 -17.066 -4.593 1.00 83.31 72 LYS A N 1
ATOM 583 C CA . LYS A 1 72 ? 5.484 -17.899 -5.186 1.00 83.31 72 LYS A CA 1
ATOM 584 C C . LYS A 1 72 ? 6.192 -17.129 -6.292 1.00 83.31 72 LYS A C 1
ATOM 586 O O . LYS A 1 72 ? 5.556 -16.702 -7.262 1.00 83.31 72 LYS A O 1
ATOM 591 N N . LYS A 1 73 ? 7.501 -16.929 -6.168 1.00 80.12 73 LYS A N 1
ATOM 592 C CA . LYS A 1 73 ? 8.314 -16.425 -7.279 1.00 80.12 73 LYS A CA 1
ATOM 593 C C . LYS A 1 73 ? 8.829 -17.577 -8.138 1.00 80.12 73 LYS A C 1
ATOM 595 O O . LYS A 1 73 ? 9.034 -18.692 -7.674 1.00 80.12 73 LYS A O 1
ATOM 600 N N . SER A 1 74 ? 9.146 -17.267 -9.392 1.00 78.12 74 SER A N 1
ATOM 601 C CA . SER A 1 74 ? 9.750 -18.214 -10.337 1.00 78.12 74 SER A CA 1
ATOM 602 C C . SER A 1 74 ? 11.151 -18.700 -9.938 1.00 78.12 74 SER A C 1
ATOM 604 O O . SER A 1 74 ? 11.616 -19.688 -10.487 1.00 78.12 74 SER A O 1
ATOM 606 N N . ASN A 1 75 ? 11.833 -18.014 -9.013 1.00 80.31 75 ASN A N 1
ATOM 607 C CA . ASN A 1 75 ? 13.145 -18.408 -8.485 1.00 80.31 75 ASN A CA 1
ATOM 608 C C . ASN A 1 75 ? 13.052 -19.335 -7.255 1.00 80.31 75 ASN A C 1
ATOM 610 O O . ASN A 1 75 ? 14.073 -19.579 -6.622 1.00 80.31 75 ASN A O 1
ATOM 614 N N . GLY A 1 76 ? 11.854 -19.815 -6.896 1.00 75.94 76 GLY A N 1
ATOM 615 C CA . GLY A 1 76 ? 11.640 -20.701 -5.746 1.00 75.94 76 GLY A CA 1
ATOM 616 C C . GLY A 1 76 ? 11.580 -19.994 -4.388 1.00 75.94 76 GLY A C 1
ATOM 617 O O . GLY A 1 76 ? 11.381 -20.657 -3.377 1.00 75.94 76 GLY A O 1
ATOM 618 N N . GLU A 1 77 ? 11.726 -18.665 -4.342 1.00 80.25 77 GLU A N 1
ATOM 619 C CA . GLU A 1 77 ? 11.525 -17.893 -3.114 1.00 80.25 77 GLU A CA 1
ATOM 620 C C . GLU A 1 77 ? 10.047 -17.534 -2.923 1.00 80.25 77 GLU A C 1
ATOM 622 O O . GLU A 1 77 ? 9.437 -16.867 -3.767 1.00 80.25 77 GLU A O 1
ATOM 627 N N . ASP A 1 78 ? 9.504 -17.875 -1.759 1.00 82.94 78 ASP A N 1
ATOM 628 C CA . ASP A 1 78 ? 8.174 -17.440 -1.349 1.00 82.94 78 ASP A CA 1
ATOM 629 C C . ASP A 1 78 ? 8.257 -16.110 -0.597 1.00 82.94 78 ASP A C 1
ATOM 631 O O . ASP A 1 78 ? 9.023 -15.954 0.355 1.00 82.94 78 ASP A O 1
ATOM 635 N N . ILE A 1 79 ? 7.449 -15.129 -1.012 1.00 86.06 79 ILE A N 1
ATOM 636 C CA . ILE A 1 79 ? 7.235 -13.911 -0.222 1.00 86.06 79 ILE A CA 1
ATOM 637 C C . ILE A 1 79 ? 5.900 -14.017 0.502 1.00 86.06 79 ILE A C 1
ATOM 639 O O . ILE A 1 79 ? 4.846 -14.126 -0.129 1.00 86.06 79 ILE A O 1
ATOM 643 N N . ASN A 1 80 ? 5.949 -13.871 1.822 1.00 88.88 80 ASN A N 1
ATOM 644 C CA . ASN A 1 80 ? 4.768 -13.779 2.664 1.00 88.88 80 ASN A CA 1
ATOM 645 C C . ASN A 1 80 ? 4.236 -12.342 2.705 1.00 88.88 80 ASN A C 1
ATOM 647 O O . ASN A 1 80 ? 4.972 -11.372 2.911 1.00 88.88 80 ASN A O 1
ATOM 651 N N . PHE A 1 81 ? 2.926 -12.208 2.530 1.00 90.25 81 PHE A N 1
ATOM 652 C CA . PHE A 1 81 ? 2.207 -10.948 2.638 1.00 90.25 81 PHE A CA 1
ATOM 653 C C . PHE A 1 81 ? 1.103 -11.065 3.679 1.00 90.25 81 PHE A C 1
ATOM 655 O O . PHE A 1 81 ? 0.166 -11.840 3.500 1.00 90.25 81 PHE A O 1
ATOM 662 N N . MET A 1 82 ? 1.145 -10.230 4.713 1.00 91.56 82 MET A N 1
ATOM 663 C CA . MET A 1 82 ? 0.037 -10.120 5.655 1.00 91.56 82 MET A CA 1
ATOM 664 C C . MET A 1 82 ? -1.153 -9.439 4.991 1.00 91.56 82 MET A C 1
ATOM 666 O O . MET A 1 82 ? -1.025 -8.370 4.383 1.00 91.56 82 MET A O 1
ATOM 670 N N . PHE A 1 83 ? -2.316 -10.062 5.137 1.00 92.38 83 PHE A N 1
ATOM 671 C CA . PHE A 1 83 ? -3.600 -9.528 4.732 1.00 92.38 83 PHE A CA 1
ATOM 672 C C . PHE A 1 83 ? -4.218 -8.736 5.882 1.00 92.38 83 PHE A C 1
ATOM 674 O O . PHE A 1 83 ? -4.495 -9.271 6.957 1.00 92.38 83 PHE A O 1
ATOM 681 N N . VAL A 1 84 ? -4.417 -7.445 5.637 1.00 93.06 84 VAL A N 1
ATOM 682 C CA . VAL A 1 84 ? -4.956 -6.491 6.601 1.00 93.06 84 VAL A CA 1
ATOM 683 C C . VAL A 1 84 ? -6.315 -6.011 6.120 1.00 93.06 84 VAL A C 1
ATOM 685 O O . VAL A 1 84 ? -6.450 -5.524 4.990 1.00 93.06 84 VAL A O 1
ATOM 688 N N . ARG A 1 85 ? -7.313 -6.127 6.993 1.00 93.50 85 ARG A N 1
ATOM 689 C CA . ARG A 1 85 ? -8.689 -5.713 6.735 1.00 93.50 85 ARG A CA 1
ATOM 690 C C . ARG A 1 85 ? -9.014 -4.445 7.514 1.00 93.50 85 ARG A C 1
ATOM 692 O O . ARG A 1 85 ? -8.911 -4.420 8.735 1.00 93.50 85 ARG A O 1
ATOM 699 N N . PHE A 1 86 ? -9.410 -3.417 6.777 1.00 93.81 86 PHE A N 1
ATOM 700 C CA . PHE A 1 86 ? -10.112 -2.247 7.289 1.00 93.81 86 PHE A CA 1
ATOM 701 C C . PHE A 1 86 ? -11.621 -2.454 7.089 1.00 93.81 86 PHE A C 1
ATOM 703 O O . PHE A 1 86 ? -12.049 -3.495 6.577 1.00 93.81 86 PHE A O 1
ATOM 710 N N . THR A 1 87 ? -12.429 -1.466 7.463 1.00 90.12 87 THR A N 1
ATOM 711 C CA . THR A 1 87 ? -13.893 -1.541 7.376 1.00 90.12 87 THR A CA 1
ATOM 712 C C . THR A 1 87 ? -14.360 -1.789 5.942 1.00 90.12 87 THR A C 1
ATOM 714 O O . THR A 1 87 ? -15.108 -2.732 5.690 1.00 90.12 87 THR A O 1
ATOM 717 N N . ASN A 1 88 ? -13.875 -0.987 4.989 1.00 89.50 88 ASN A N 1
ATOM 718 C CA . ASN A 1 88 ? -14.337 -1.001 3.598 1.00 89.50 88 ASN A CA 1
ATOM 719 C C . ASN A 1 88 ? -13.263 -1.474 2.612 1.00 89.50 88 ASN A C 1
ATOM 721 O O . ASN A 1 88 ? -13.548 -1.711 1.434 1.00 89.50 88 ASN A O 1
ATOM 725 N N . ARG A 1 89 ? -12.007 -1.582 3.052 1.00 90.62 89 ARG A N 1
ATOM 726 C CA . ARG A 1 89 ? -10.869 -1.899 2.184 1.00 90.62 89 ARG A CA 1
ATOM 727 C C . ARG A 1 89 ? -9.948 -2.947 2.788 1.00 90.62 89 ARG A C 1
ATOM 729 O O . ARG A 1 89 ? -9.897 -3.171 3.992 1.00 90.62 89 ARG A O 1
ATOM 736 N N . THR A 1 90 ? -9.174 -3.584 1.919 1.00 92.19 90 THR A N 1
ATOM 737 C CA . THR A 1 90 ? -8.158 -4.555 2.317 1.00 92.19 90 THR A CA 1
ATOM 738 C C . THR A 1 90 ? -6.827 -4.241 1.661 1.00 92.19 90 THR A C 1
ATOM 740 O O . THR A 1 90 ? -6.751 -3.694 0.553 1.00 92.19 90 THR A O 1
ATOM 743 N N . PHE A 1 91 ? -5.752 -4.569 2.368 1.00 92.06 91 PHE A N 1
ATOM 744 C CA . PHE A 1 91 ? -4.397 -4.279 1.938 1.00 92.06 91 PHE A CA 1
ATOM 745 C C . PHE A 1 91 ? -3.466 -5.439 2.260 1.00 92.06 91 PHE A C 1
ATOM 747 O O . PHE A 1 91 ? -3.662 -6.180 3.215 1.00 92.06 91 PHE A O 1
ATOM 754 N N . HIS A 1 92 ? -2.408 -5.547 1.461 1.00 91.44 92 HIS A N 1
ATOM 755 C CA . HIS A 1 92 ? -1.299 -6.464 1.707 1.00 91.44 92 HIS A CA 1
ATOM 756 C C . HIS A 1 92 ? -0.044 -5.687 2.059 1.00 91.44 92 HIS A C 1
ATOM 758 O O . HIS A 1 92 ? 0.272 -4.718 1.354 1.00 91.44 92 HIS A O 1
ATOM 764 N N . ILE A 1 93 ? 0.684 -6.123 3.080 1.00 90.19 93 ILE A N 1
ATOM 765 C CA . ILE A 1 93 ? 2.045 -5.651 3.361 1.00 90.19 93 ILE A CA 1
ATOM 766 C C . ILE A 1 93 ? 3.002 -6.836 3.486 1.00 90.19 93 ILE A C 1
ATOM 768 O O . ILE A 1 93 ? 2.578 -7.892 3.952 1.00 90.19 93 ILE A O 1
ATOM 772 N N . PRO A 1 94 ? 4.255 -6.702 3.014 1.00 86.88 94 PRO A N 1
ATOM 773 C CA . PRO A 1 94 ? 5.256 -7.737 3.226 1.00 86.88 94 PRO A CA 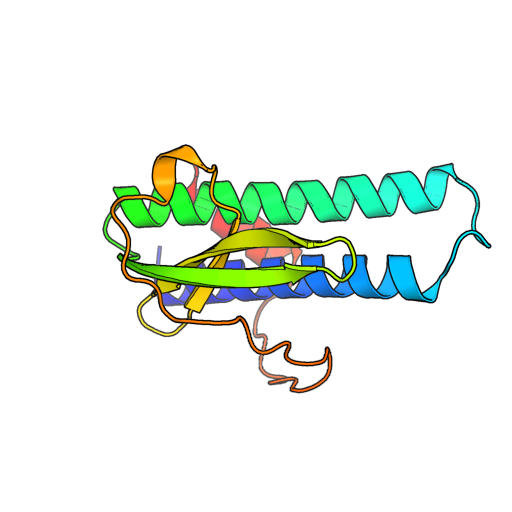1
ATOM 774 C C . PRO A 1 94 ? 5.490 -7.900 4.728 1.00 86.88 94 PRO A C 1
ATOM 776 O O . PRO A 1 94 ? 5.526 -6.902 5.455 1.00 86.88 94 PRO A O 1
ATOM 779 N N . VAL A 1 95 ? 5.621 -9.146 5.162 1.00 85.06 95 VAL A N 1
ATOM 780 C CA . VAL A 1 95 ? 5.952 -9.496 6.545 1.00 85.06 95 VAL A CA 1
ATOM 781 C C . VAL A 1 95 ? 7.345 -10.075 6.620 1.00 85.06 95 VAL A C 1
ATOM 783 O O . VAL A 1 95 ? 7.796 -10.762 5.702 1.00 85.06 95 VAL A O 1
ATOM 786 N N . GLU A 1 96 ? 8.003 -9.788 7.734 1.00 79.00 96 GLU A N 1
ATOM 787 C CA . GLU A 1 96 ? 9.268 -10.422 8.057 1.00 79.00 96 GLU A CA 1
ATOM 788 C C . GLU A 1 96 ? 9.027 -11.906 8.413 1.00 79.00 96 GLU A C 1
ATOM 790 O O . GLU A 1 96 ? 7.946 -12.264 8.903 1.00 79.00 96 GLU A O 1
ATOM 795 N N . PRO A 1 97 ? 10.004 -12.801 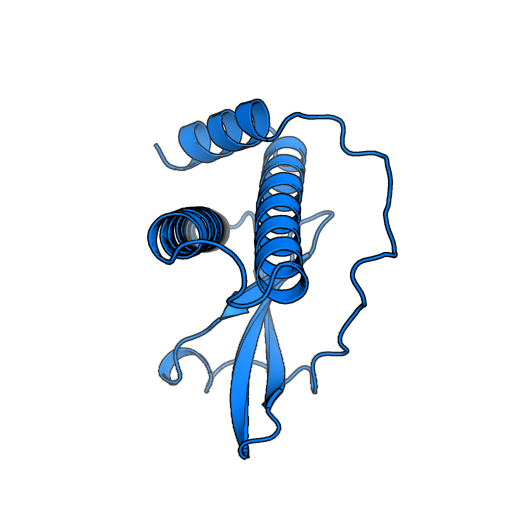8.177 1.00 71.81 97 PRO A N 1
ATOM 796 C CA . PRO A 1 97 ? 9.826 -14.241 8.395 1.00 71.81 97 PRO A CA 1
ATOM 797 C C . PRO A 1 97 ? 9.385 -14.611 9.819 1.00 71.81 97 PRO A C 1
ATOM 799 O O . PRO A 1 97 ? 8.630 -15.561 10.015 1.00 71.81 97 PRO A O 1
ATOM 802 N N . ASN A 1 98 ? 9.819 -13.836 10.812 1.00 71.69 98 ASN A N 1
ATOM 803 C CA . ASN A 1 98 ? 9.518 -14.032 12.229 1.00 71.69 98 ASN A CA 1
ATOM 804 C C . ASN A 1 98 ? 8.062 -13.711 12.615 1.00 71.69 98 ASN A C 1
ATOM 806 O O . ASN A 1 98 ? 7.581 -14.235 13.614 1.00 71.69 98 ASN A O 1
ATOM 810 N N . GLU A 1 99 ? 7.339 -12.901 11.838 1.00 71.44 99 GLU A N 1
ATOM 811 C CA . GLU A 1 99 ? 5.925 -12.588 12.098 1.00 71.44 99 GLU A CA 1
ATOM 812 C C . GLU A 1 99 ? 4.967 -13.650 11.527 1.00 71.44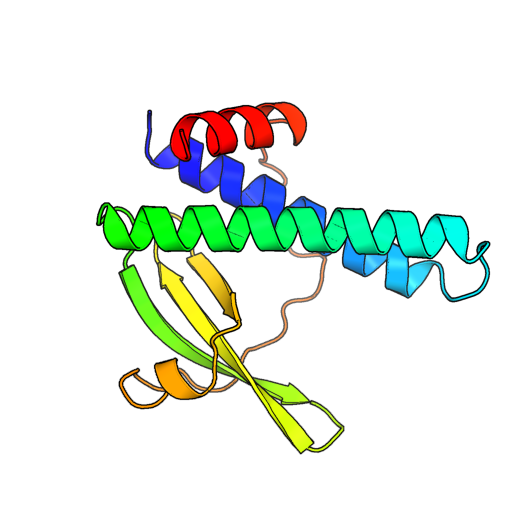 99 GLU A C 1
ATOM 814 O O . GLU A 1 99 ? 3.761 -13.595 11.768 1.00 71.44 99 GLU A O 1
ATOM 819 N N . CYS A 1 100 ? 5.484 -14.616 10.759 1.00 68.62 100 CYS A N 1
ATOM 820 C CA . CYS A 1 100 ? 4.657 -15.509 9.950 1.00 68.62 100 CYS A CA 1
ATOM 821 C C . CYS A 1 100 ? 4.094 -16.725 10.698 1.00 68.62 100 CYS A C 1
ATOM 823 O O . CYS A 1 100 ? 3.042 -17.234 10.320 1.00 68.62 100 CYS A O 1
ATOM 825 N N . SER A 1 101 ? 4.771 -17.203 11.744 1.00 66.19 101 SER A N 1
ATOM 826 C CA . SER A 1 101 ? 4.486 -18.503 12.376 1.00 66.19 101 SER A CA 1
ATOM 827 C C . SER A 1 101 ? 3.142 -18.578 13.109 1.00 66.19 101 SER A C 1
ATOM 829 O O . SER A 1 101 ? 2.611 -19.669 13.288 1.00 66.19 101 SER A O 1
ATOM 831 N N . ALA A 1 102 ? 2.581 -17.436 13.512 1.00 73.81 102 ALA A N 1
ATOM 832 C CA . ALA A 1 102 ? 1.348 -17.368 14.296 1.00 73.81 102 ALA A CA 1
ATOM 833 C C . ALA A 1 102 ? 0.094 -17.023 13.470 1.00 73.81 102 ALA A C 1
ATOM 835 O O . ALA A 1 102 ? -0.984 -16.858 14.038 1.00 73.81 102 ALA A O 1
ATOM 836 N N . MET A 1 103 ? 0.211 -16.858 12.148 1.00 81.81 103 MET A N 1
ATOM 837 C CA . MET A 1 103 ? -0.896 -16.385 11.312 1.00 81.81 103 MET A CA 1
ATOM 838 C C . MET A 1 103 ? -1.522 -17.502 10.478 1.00 81.81 103 MET A C 1
ATOM 840 O O . MET A 1 103 ? -0.836 -18.390 9.979 1.00 81.81 103 MET A O 1
ATOM 844 N N . VAL A 1 104 ? -2.838 -17.405 10.278 1.00 88.81 104 VAL A N 1
ATOM 845 C CA . VAL A 1 104 ? -3.594 -18.306 9.401 1.00 88.81 104 VAL A CA 1
ATOM 846 C C . VAL A 1 104 ? -3.089 -18.174 7.963 1.00 88.81 104 VAL A C 1
ATOM 848 O O . VAL A 1 104 ? -3.019 -17.063 7.427 1.00 88.81 104 VAL A O 1
ATOM 851 N N . ASP A 1 105 ? -2.756 -19.305 7.339 1.00 88.44 105 ASP A N 1
ATOM 852 C CA . ASP A 1 105 ? -2.434 -19.369 5.914 1.00 88.44 105 ASP A CA 1
ATOM 853 C C . ASP A 1 105 ? -3.724 -19.219 5.097 1.00 88.44 105 ASP A C 1
ATOM 855 O O . ASP A 1 105 ? -4.658 -20.012 5.217 1.00 88.44 105 ASP A O 1
ATOM 859 N N . LEU A 1 106 ? -3.785 -18.166 4.288 1.00 89.50 106 LEU A N 1
ATOM 860 C CA . LEU A 1 106 ? -4.913 -17.842 3.419 1.00 89.50 106 LEU A CA 1
ATOM 861 C C . LEU A 1 106 ? -4.692 -18.343 1.979 1.00 89.50 106 LEU A C 1
ATOM 863 O O . LEU A 1 106 ? -5.516 -18.080 1.102 1.00 89.50 106 LEU A O 1
ATOM 867 N N . GLY A 1 107 ? -3.586 -19.046 1.720 1.00 87.69 107 GLY A N 1
ATOM 868 C CA . GLY A 1 107 ? -3.239 -19.607 0.420 1.00 87.69 107 GLY A CA 1
ATOM 869 C C . GLY A 1 107 ? -2.434 -18.663 -0.475 1.00 87.69 107 GLY A C 1
ATOM 870 O O . GLY A 1 107 ? -1.806 -17.692 -0.039 1.00 87.69 107 GLY A O 1
ATOM 871 N N . GLU A 1 108 ? -2.414 -18.974 -1.770 1.00 85.81 108 GLU A N 1
ATOM 872 C CA . GLU A 1 108 ? -1.613 -18.239 -2.748 1.00 85.81 108 GLU A CA 1
ATOM 873 C C . GLU A 1 108 ? -2.267 -16.919 -3.175 1.00 85.81 108 GLU A C 1
ATOM 875 O O . GLU A 1 108 ? -3.470 -16.823 -3.432 1.00 85.81 108 GLU A O 1
ATOM 880 N N . MET A 1 109 ? -1.448 -15.874 -3.307 1.00 80.56 109 MET A N 1
ATOM 881 C CA . MET A 1 109 ? -1.912 -14.584 -3.796 1.00 80.56 109 MET A CA 1
ATOM 882 C C . MET A 1 109 ? -2.255 -14.669 -5.287 1.00 80.56 109 MET A C 1
ATOM 884 O O . MET A 1 109 ? -1.373 -14.717 -6.144 1.00 80.56 109 MET A O 1
ATOM 888 N N . VAL A 1 110 ? -3.542 -14.544 -5.615 1.00 72.25 110 VAL A N 1
ATOM 889 C CA . VAL A 1 110 ? -3.978 -14.376 -7.006 1.00 72.25 110 VAL A CA 1
ATOM 890 C C . VAL A 1 110 ? -3.590 -12.980 -7.498 1.00 72.25 110 VAL A C 1
ATOM 892 O O . VAL A 1 110 ? -4.119 -11.958 -7.041 1.00 72.25 110 VAL A O 1
ATOM 895 N N . TYR A 1 111 ? -2.659 -12.919 -8.451 1.00 67.31 111 TYR A N 1
ATOM 896 C CA . TYR A 1 111 ? -2.268 -11.663 -9.084 1.00 67.31 111 TYR A CA 1
ATOM 897 C C . TYR A 1 111 ? -3.452 -11.063 -9.850 1.00 67.31 111 TYR A C 1
ATOM 899 O O . TYR A 1 111 ? -3.942 -11.636 -10.819 1.00 67.31 111 TYR A O 1
ATOM 907 N N . ARG A 1 112 ? -3.890 -9.864 -9.447 1.00 65.06 112 ARG A N 1
ATOM 908 C CA . ARG A 1 112 ? -4.854 -9.079 -10.227 1.00 65.06 112 ARG A CA 1
ATOM 909 C C . ARG A 1 112 ? -4.110 -8.101 -11.139 1.00 65.06 112 ARG A C 1
ATOM 911 O O . ARG A 1 112 ? -3.379 -7.249 -10.616 1.00 65.06 112 ARG A O 1
ATOM 918 N N . PRO A 1 113 ? -4.297 -8.175 -12.470 1.00 58.91 113 PRO A N 1
ATOM 919 C CA . PRO A 1 113 ? -3.633 -7.274 -13.396 1.00 58.91 113 PRO A CA 1
ATOM 920 C C . PRO A 1 113 ? -4.018 -5.815 -13.142 1.00 58.91 113 PRO A C 1
ATOM 922 O O . PRO A 1 113 ? -5.115 -5.479 -12.687 1.00 58.91 113 PRO A O 1
ATOM 925 N N . TYR A 1 114 ? -3.077 -4.922 -13.444 1.00 53.53 114 TYR A N 1
ATOM 926 C CA . TYR A 1 114 ? -3.276 -3.478 -13.393 1.00 53.53 114 TYR A CA 1
ATOM 927 C C . TYR A 1 114 ? -4.308 -3.065 -14.461 1.00 53.53 114 TYR A C 1
ATOM 929 O O . TYR A 1 114 ? -3.939 -2.802 -15.601 1.00 53.53 114 TYR A O 1
ATOM 937 N N . GLY A 1 115 ? -5.602 -3.057 -14.118 1.00 50.56 115 GLY A N 1
ATOM 938 C CA . GLY A 1 115 ? -6.660 -2.766 -15.098 1.00 50.56 115 GLY A CA 1
ATOM 939 C C . GLY A 1 115 ? -8.108 -2.861 -14.610 1.00 50.56 115 GLY A C 1
ATOM 940 O O . GLY A 1 115 ? -8.958 -2.181 -15.174 1.00 50.56 115 GLY A O 1
ATOM 941 N N . SER A 1 116 ? -8.407 -3.592 -13.527 1.00 50.34 116 SER A N 1
ATOM 942 C CA . SER A 1 116 ? -9.738 -3.553 -12.894 1.00 50.34 116 SER A CA 1
ATOM 943 C C . SER A 1 116 ? -9.880 -2.251 -12.088 1.00 50.34 116 SER A C 1
ATOM 945 O O . SER A 1 116 ? -9.612 -2.192 -10.882 1.00 50.34 116 SER A O 1
ATOM 947 N N . ILE A 1 117 ? -10.121 -1.150 -12.797 1.00 51.09 117 ILE A N 1
ATOM 948 C CA . ILE A 1 117 ? -10.109 0.214 -12.272 1.00 51.09 117 ILE A CA 1
ATOM 949 C C . ILE A 1 117 ? -11.536 0.604 -11.909 1.00 51.09 117 ILE A C 1
ATOM 951 O O . ILE A 1 117 ? -12.323 0.964 -12.775 1.00 51.09 117 ILE A O 1
ATOM 955 N N . ASP A 1 118 ? -11.817 0.617 -10.612 1.00 51.09 118 ASP A N 1
ATOM 956 C CA . ASP A 1 118 ? -12.822 1.522 -10.076 1.00 51.09 118 ASP A CA 1
ATOM 957 C C . ASP A 1 118 ? -12.310 2.961 -10.290 1.00 51.09 118 ASP A C 1
ATOM 959 O O . ASP A 1 118 ? -11.187 3.290 -9.881 1.00 51.09 118 ASP A O 1
ATOM 963 N N . ARG A 1 119 ? -13.050 3.769 -11.060 1.00 52.59 119 ARG A N 1
ATOM 964 C CA . ARG A 1 119 ? -12.656 5.131 -11.490 1.00 52.59 119 ARG A CA 1
ATOM 965 C C . ARG A 1 119 ? -13.001 6.205 -10.449 1.00 52.59 119 ARG A C 1
ATOM 967 O O . ARG A 1 119 ? -12.769 7.383 -10.692 1.00 52.59 119 ARG A O 1
ATOM 974 N N . THR A 1 120 ? -13.514 5.807 -9.294 1.00 56.56 120 THR A N 1
ATOM 975 C CA . THR A 1 120 ? -14.138 6.670 -8.281 1.00 56.56 120 THR A CA 1
ATOM 976 C C . THR A 1 120 ? -13.165 7.175 -7.206 1.00 56.56 120 THR A C 1
ATOM 978 O O . THR A 1 120 ? -13.529 7.326 -6.044 1.00 56.56 120 THR A O 1
ATOM 981 N N . ASN A 1 121 ? -11.906 7.460 -7.560 1.00 60.59 121 ASN A N 1
ATOM 982 C CA . ASN A 1 121 ? -10.984 8.064 -6.591 1.00 60.59 121 ASN A CA 1
ATOM 983 C C . ASN A 1 121 ? -11.321 9.549 -6.416 1.00 60.59 121 ASN A C 1
ATOM 985 O O . ASN A 1 121 ? -11.006 10.365 -7.282 1.00 60.59 121 ASN A O 1
ATOM 989 N N . ASN A 1 122 ? -11.898 9.905 -5.270 1.00 70.31 122 ASN A N 1
ATOM 990 C CA . ASN A 1 122 ? -12.393 11.260 -5.001 1.00 70.31 122 ASN A CA 1
ATOM 991 C C . ASN A 1 122 ? -11.303 12.257 -4.562 1.00 70.31 122 ASN A C 1
ATOM 993 O O . ASN A 1 122 ? -11.593 13.435 -4.349 1.00 70.31 122 ASN A O 1
ATOM 997 N N . ILE A 1 123 ? -10.047 11.819 -4.392 1.00 87.00 123 ILE A N 1
ATOM 998 C CA . ILE A 1 123 ? -8.962 12.672 -3.882 1.00 87.00 123 ILE A CA 1
ATOM 999 C C . ILE A 1 123 ? -7.643 12.519 -4.651 1.00 87.00 123 ILE A C 1
ATOM 1001 O O . ILE A 1 123 ? -7.292 11.454 -5.160 1.00 87.00 123 ILE A O 1
ATOM 1005 N N . SER A 1 124 ? -6.871 13.609 -4.696 1.00 90.56 124 SER A N 1
ATOM 1006 C CA . SER A 1 124 ? -5.540 13.635 -5.306 1.00 90.56 124 SER A CA 1
ATOM 1007 C C . SER A 1 124 ? -4.491 12.938 -4.432 1.00 90.56 124 SER A C 1
ATOM 1009 O O . SER A 1 124 ? -4.618 12.877 -3.209 1.00 90.56 124 SER A O 1
ATOM 1011 N N . THR A 1 125 ? -3.385 12.487 -5.037 1.00 90.94 125 THR A N 1
ATOM 1012 C CA . THR A 1 125 ? -2.254 11.897 -4.297 1.00 90.94 125 THR A CA 1
ATOM 1013 C C . THR A 1 125 ? -1.682 12.854 -3.249 1.00 90.94 125 THR A C 1
ATOM 1015 O O . THR A 1 125 ? -1.243 12.405 -2.198 1.00 90.94 125 THR A O 1
ATOM 1018 N N . MET A 1 126 ? -1.680 14.166 -3.517 1.00 93.38 126 MET A N 1
ATOM 1019 C CA . MET A 1 126 ? -1.206 15.167 -2.554 1.00 93.38 126 MET A CA 1
ATOM 1020 C C . MET A 1 126 ? -2.135 15.244 -1.340 1.00 93.38 126 MET A C 1
ATOM 1022 O O . MET A 1 126 ? -1.673 15.170 -0.205 1.00 93.38 126 MET A O 1
ATOM 1026 N N . LYS A 1 127 ? -3.451 15.318 -1.575 1.00 94.06 127 LYS A N 1
ATOM 1027 C CA . LYS A 1 127 ? -4.446 15.331 -0.498 1.00 94.06 127 LYS A CA 1
ATOM 1028 C C . LYS A 1 127 ? -4.378 14.043 0.325 1.00 94.06 127 LYS A C 1
ATOM 1030 O O . LYS A 1 127 ? -4.360 14.118 1.548 1.00 94.06 127 LYS A O 1
ATOM 1035 N N . ALA A 1 128 ? -4.249 12.891 -0.335 1.00 94.62 128 ALA A N 1
ATOM 1036 C CA . ALA A 1 128 ? -4.059 11.606 0.329 1.00 94.62 128 ALA A CA 1
ATOM 1037 C C . ALA A 1 128 ? -2.813 11.605 1.229 1.00 94.62 128 ALA A C 1
ATOM 1039 O O . ALA A 1 128 ? -2.912 11.236 2.392 1.00 94.62 128 ALA A O 1
ATOM 1040 N N . LYS A 1 129 ? -1.661 12.091 0.742 1.00 94.56 129 LYS A N 1
ATOM 1041 C CA . LYS A 1 129 ? -0.454 12.226 1.575 1.00 94.56 129 LYS A CA 1
ATOM 1042 C C . LYS A 1 129 ? -0.701 13.083 2.810 1.00 94.56 129 LYS A C 1
ATOM 1044 O O . LYS A 1 129 ? -0.341 12.657 3.894 1.00 94.56 129 LYS A O 1
ATOM 1049 N N . ASN A 1 130 ? -1.348 14.236 2.658 1.00 94.75 130 ASN A N 1
ATOM 1050 C CA . ASN A 1 130 ? -1.623 15.126 3.786 1.00 94.75 130 ASN A CA 1
ATOM 1051 C C . ASN A 1 130 ? -2.529 14.470 4.837 1.00 94.75 130 ASN A C 1
ATOM 1053 O O . ASN A 1 130 ? -2.280 14.625 6.027 1.00 94.75 130 ASN A O 1
ATOM 1057 N N . ILE A 1 131 ? -3.552 13.723 4.406 1.00 95.50 131 ILE A N 1
ATOM 1058 C CA . ILE A 1 131 ? -4.429 12.953 5.303 1.00 95.50 131 ILE A CA 1
ATOM 1059 C C . ILE A 1 131 ? -3.612 11.906 6.069 1.00 95.50 131 ILE A C 1
ATOM 1061 O O . ILE A 1 131 ? -3.677 11.862 7.291 1.00 95.50 131 ILE A O 1
ATOM 1065 N N . LEU A 1 132 ? -2.801 11.108 5.366 1.00 95.38 132 LEU A N 1
ATOM 1066 C CA . LEU A 1 132 ? -1.975 10.071 5.994 1.00 95.38 132 LEU A CA 1
ATOM 1067 C C . LEU A 1 132 ? -0.916 10.663 6.936 1.00 95.38 132 LEU A C 1
ATOM 1069 O O . LEU A 1 132 ? -0.709 10.146 8.027 1.00 95.38 132 LEU A O 1
ATOM 1073 N N . SER A 1 133 ? -0.268 11.764 6.556 1.00 93.38 133 SER A N 1
ATOM 1074 C CA . SER A 1 133 ? 0.725 12.430 7.403 1.00 93.38 133 SER A CA 1
ATOM 1075 C C . SER A 1 133 ? 0.112 12.962 8.698 1.00 93.38 133 SER A C 1
ATOM 1077 O O . SER A 1 133 ? 0.695 12.751 9.750 1.00 93.38 133 SER A O 1
ATOM 1079 N N . ARG A 1 134 ? -1.082 13.567 8.646 1.00 94.06 134 ARG A N 1
ATOM 1080 C CA . ARG A 1 134 ? -1.828 14.014 9.842 1.00 94.06 134 ARG A CA 1
ATOM 1081 C C . ARG A 1 134 ? -2.316 12.878 10.738 1.00 94.06 134 ARG A C 1
ATOM 1083 O O . ARG A 1 134 ? -2.816 13.132 11.821 1.00 94.06 134 ARG A O 1
ATOM 1090 N N . TYR A 1 135 ? -2.305 11.651 10.238 1.00 94.25 135 TYR A N 1
ATOM 1091 C CA . TYR A 1 135 ? -2.657 10.488 11.037 1.00 94.25 135 TYR A CA 1
ATOM 1092 C C . TYR A 1 135 ? -1.440 9.895 11.743 1.00 94.25 135 TYR A C 1
ATOM 1094 O O . TYR A 1 135 ? -1.587 9.301 12.803 1.00 94.25 135 TYR A O 1
ATOM 1102 N N . LEU A 1 136 ? -0.245 10.032 11.161 1.00 90.88 136 LEU A N 1
ATOM 1103 C CA . LEU A 1 136 ? 0.995 9.539 11.766 1.00 90.88 136 LEU A CA 1
ATOM 1104 C C . LEU A 1 136 ? 1.489 10.407 12.925 1.00 90.88 136 LEU A C 1
ATOM 1106 O O . LEU A 1 136 ? 2.111 9.859 13.831 1.00 90.88 136 LEU A O 1
ATOM 1110 N N . PHE A 1 137 ? 1.228 11.715 12.870 1.00 83.19 137 PHE A N 1
ATOM 1111 C CA . PHE A 1 137 ? 1.658 12.728 13.836 1.00 83.19 137 PHE A CA 1
ATOM 1112 C C . PHE A 1 137 ? 0.443 13.442 14.417 1.00 83.19 137 PHE A C 1
ATOM 1114 O O . PHE A 1 137 ? 0.452 13.701 15.637 1.00 83.19 137 PHE A O 1
#

Secondary structure (DSSP, 8-state):
--HHHHHHHHHHHHHHHHHHHHHHHHHGGGS-HHHHHHHHHHHHHHHHHHHHHHHHHHHTTSSEEEEEEEEE-TTSPEEEEEEEE-SS-EEEEE--GGGSTTS-EEEE--PPPTT-------S-HHHHHHHHHHHH-

Radius of gyration: 15.84 Å; chains: 1; bounding box: 34×36×39 Å